Protein AF-A0A965EG98-F1 (afdb_monomer_lite)

Structure (mmCIF, N/CA/C/O backbone):
data_AF-A0A965EG98-F1
#
_entry.id   AF-A0A965EG98-F1
#
loop_
_atom_site.group_PDB
_atom_site.id
_atom_site.type_symbol
_atom_site.label_atom_id
_atom_site.label_alt_id
_atom_site.label_comp_id
_atom_site.label_asym_id
_atom_site.label_entity_id
_atom_site.label_seq_id
_atom_site.pdbx_PDB_ins_code
_atom_site.Cartn_x
_atom_site.Cartn_y
_atom_site.Cartn_z
_atom_site.occupancy
_atom_site.B_iso_or_equiv
_atom_site.auth_seq_id
_atom_site.auth_comp_id
_atom_si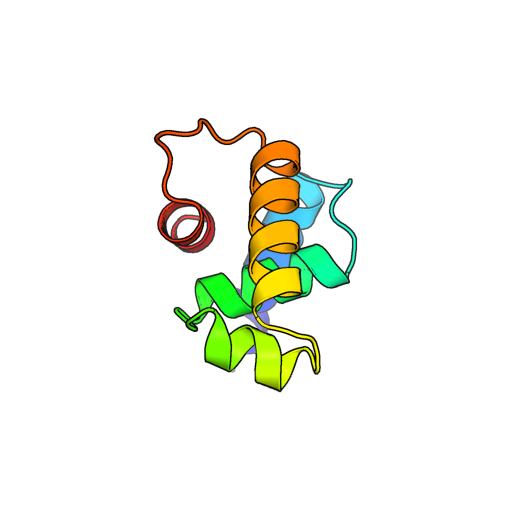te.auth_asym_id
_atom_site.auth_atom_id
_atom_site.pdbx_PDB_model_num
ATOM 1 N N . MET A 1 1 ? -12.774 -25.764 2.554 1.00 40.44 1 MET A N 1
ATOM 2 C CA . MET A 1 1 ? -13.533 -24.536 2.235 1.00 40.44 1 MET A CA 1
ATOM 3 C C . MET A 1 1 ? -13.084 -23.450 3.209 1.00 40.44 1 MET A C 1
ATOM 5 O O . MET A 1 1 ? -13.586 -23.413 4.320 1.00 40.44 1 MET A O 1
ATOM 9 N N . HIS A 1 2 ? -12.030 -22.689 2.892 1.00 40.03 2 HIS A N 1
ATOM 10 C CA . HIS A 1 2 ? -11.565 -21.602 3.781 1.00 40.03 2 HIS A CA 1
ATOM 11 C C . HIS A 1 2 ? -10.702 -20.539 3.082 1.00 40.03 2 HIS A C 1
ATOM 13 O O . HIS A 1 2 ? -10.041 -19.745 3.742 1.00 40.03 2 HIS A O 1
ATOM 19 N N . PHE A 1 3 ? -10.677 -20.524 1.746 1.00 44.38 3 PHE A N 1
ATOM 20 C CA . PHE A 1 3 ? -9.871 -19.555 1.001 1.00 44.38 3 PHE A CA 1
ATOM 21 C C . PHE A 1 3 ? -10.660 -18.266 0.715 1.00 44.38 3 PHE A C 1
ATOM 23 O O . PHE A 1 3 ? -10.100 -17.178 0.723 1.00 44.38 3 PHE A O 1
ATOM 30 N N . GLU A 1 4 ? -11.984 -18.355 0.556 1.00 47.00 4 GLU A N 1
ATOM 31 C CA . GLU A 1 4 ? -12.829 -17.205 0.195 1.00 47.00 4 GLU A CA 1
ATOM 32 C C . 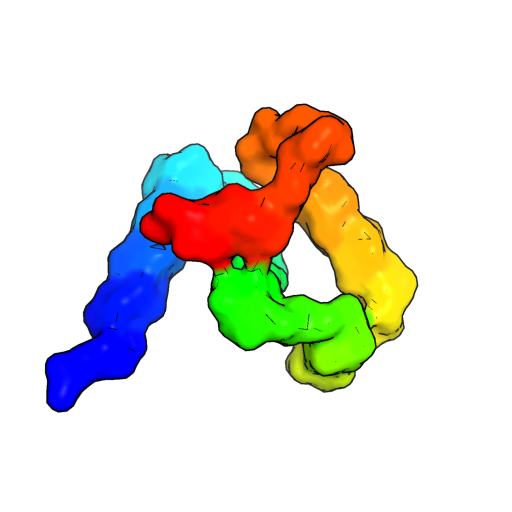GLU A 1 4 ? -13.289 -16.361 1.396 1.00 47.00 4 GLU A C 1
ATOM 34 O O . GLU A 1 4 ? -13.529 -15.163 1.242 1.00 47.00 4 GLU A O 1
ATOM 39 N N . GLN A 1 5 ? -13.380 -16.940 2.600 1.00 51.19 5 GLN A N 1
ATOM 40 C CA . GLN A 1 5 ? -13.846 -16.213 3.792 1.00 51.19 5 GLN A CA 1
ATOM 41 C C . GLN A 1 5 ? -12.803 -15.218 4.318 1.00 51.19 5 GLN A C 1
ATOM 43 O O . GLN A 1 5 ? -13.154 -14.086 4.636 1.00 51.19 5 GLN A O 1
ATOM 48 N N . VAL A 1 6 ? -11.520 -15.597 4.335 1.00 52.47 6 VAL A N 1
ATOM 49 C CA . VAL A 1 6 ? -10.433 -14.719 4.812 1.00 52.47 6 VAL A CA 1
ATOM 50 C C . VAL A 1 6 ? -10.234 -13.523 3.878 1.00 52.47 6 VAL A C 1
ATOM 52 O O . VAL A 1 6 ? -9.971 -12.411 4.331 1.00 52.47 6 VAL A O 1
ATOM 55 N N . HIS A 1 7 ? -10.397 -13.729 2.568 1.00 61.09 7 HIS A N 1
ATOM 56 C CA . HIS A 1 7 ? -10.336 -12.630 1.610 1.00 61.09 7 HIS A CA 1
ATOM 57 C C . HIS A 1 7 ? -11.542 -11.696 1.732 1.00 61.09 7 HIS A C 1
ATOM 59 O O . HIS A 1 7 ? -11.350 -10.482 1.681 1.00 61.09 7 HIS A O 1
ATOM 65 N N . ASN A 1 8 ? -12.754 -12.228 1.928 1.00 64.38 8 ASN A N 1
ATOM 66 C CA . ASN A 1 8 ? -13.942 -11.389 2.086 1.00 64.38 8 ASN A CA 1
ATOM 67 C C . ASN A 1 8 ? -13.853 -10.482 3.314 1.00 64.38 8 ASN A C 1
ATOM 69 O O . ASN A 1 8 ? -14.086 -9.288 3.167 1.00 64.38 8 ASN A O 1
ATOM 73 N N . ASP A 1 9 ? -13.447 -11.004 4.474 1.00 79.81 9 ASP A N 1
ATOM 74 C CA . ASP A 1 9 ? -13.372 -10.202 5.702 1.00 79.81 9 ASP A CA 1
ATOM 75 C C . ASP A 1 9 ? -12.361 -9.051 5.579 1.00 79.81 9 ASP A C 1
ATOM 77 O O . ASP A 1 9 ? -12.663 -7.903 5.888 1.00 79.81 9 ASP A O 1
ATOM 81 N N . PHE A 1 10 ? -11.193 -9.316 4.989 1.00 84.44 10 PHE A N 1
ATOM 82 C CA . PHE A 1 10 ? -10.186 -8.284 4.741 1.00 84.44 10 PHE A CA 1
ATOM 83 C C . PHE A 1 10 ? -10.687 -7.165 3.814 1.00 84.44 10 PHE A C 1
ATOM 85 O O . PHE A 1 10 ? -10.482 -5.978 4.086 1.00 84.44 10 PHE A O 1
ATOM 92 N N . PHE A 1 11 ? -11.328 -7.524 2.695 1.00 84.88 11 PHE A N 1
ATOM 93 C CA . PHE A 1 11 ? -11.868 -6.526 1.771 1.00 84.88 11 PHE A CA 1
ATOM 94 C C . PHE A 1 11 ? -13.055 -5.774 2.372 1.00 84.88 11 PHE A C 1
ATOM 96 O O . PHE A 1 11 ? -13.195 -4.582 2.098 1.00 84.88 11 PHE A O 1
ATOM 103 N N . ASP A 1 12 ? -13.883 -6.442 3.172 1.00 87.00 12 ASP A N 1
ATOM 104 C CA . ASP A 1 12 ? -15.012 -5.828 3.863 1.00 87.00 12 ASP A CA 1
ATOM 105 C C . ASP A 1 12 ? -14.532 -4.832 4.923 1.00 87.00 12 ASP A C 1
ATOM 107 O O . ASP A 1 12 ? -14.923 -3.668 4.888 1.00 87.00 12 ASP A O 1
ATOM 111 N N . GLN A 1 13 ? -13.559 -5.213 5.757 1.00 88.44 13 GLN A N 1
ATOM 112 C CA . GLN A 1 13 ? -12.918 -4.310 6.712 1.00 88.44 13 GLN A CA 1
ATOM 113 C C . GLN A 1 13 ? -12.282 -3.096 6.025 1.00 88.44 13 GLN A C 1
ATOM 115 O O . GLN A 1 13 ? -12.438 -1.968 6.498 1.00 88.44 13 GLN A O 1
ATOM 120 N N . LEU A 1 14 ? -11.579 -3.295 4.902 1.00 88.75 14 LEU A N 1
ATOM 121 C CA . LEU A 1 14 ? -10.992 -2.192 4.137 1.00 88.75 14 LEU A CA 1
ATOM 122 C C . LEU A 1 14 ? -12.052 -1.268 3.546 1.00 88.75 14 LEU A C 1
ATOM 124 O O . LEU A 1 14 ? -11.878 -0.057 3.606 1.00 88.75 14 LEU A O 1
ATOM 128 N N . LYS A 1 15 ? -13.134 -1.806 2.979 1.00 87.25 15 LYS A N 1
ATOM 129 C CA . LYS A 1 15 ? -14.228 -0.995 2.428 1.00 87.25 15 LYS A CA 1
ATOM 130 C C . LYS A 1 15 ? -15.006 -0.267 3.520 1.00 87.25 15 LYS A C 1
ATOM 132 O O . LYS A 1 15 ? -15.399 0.874 3.309 1.00 87.25 15 LYS A O 1
ATOM 137 N N . THR A 1 16 ? -15.189 -0.899 4.674 1.00 88.88 16 THR A N 1
ATOM 138 C CA . THR A 1 16 ? -15.886 -0.326 5.829 1.00 88.88 16 THR A CA 1
ATOM 139 C C . THR A 1 16 ? -15.063 0.787 6.478 1.00 88.88 16 THR A C 1
ATOM 141 O O . THR A 1 16 ? -15.596 1.860 6.746 1.00 88.88 16 THR A O 1
ATOM 144 N N . LYS A 1 17 ? -13.755 0.580 6.692 1.00 88.75 17 LYS A N 1
ATOM 145 C CA . LYS A 1 17 ? -12.859 1.603 7.266 1.00 88.75 17 LYS A CA 1
ATOM 146 C C . LYS A 1 17 ? -12.465 2.684 6.260 1.00 88.75 17 LYS A C 1
ATOM 148 O O . LYS A 1 17 ? -12.307 3.839 6.637 1.00 88.75 17 LYS A O 1
ATOM 153 N N . TYR A 1 18 ? -12.293 2.314 4.993 1.00 90.75 18 TYR A N 1
ATOM 154 C CA . TYR A 1 18 ? -11.779 3.187 3.939 1.00 90.75 18 TYR A CA 1
ATOM 155 C C . TYR A 1 18 ? -12.639 3.092 2.664 1.00 90.75 18 TYR A C 1
ATOM 157 O O . TYR A 1 18 ? -12.184 2.593 1.626 1.00 90.75 18 TYR A O 1
ATOM 165 N N . PRO A 1 19 ? -13.886 3.597 2.699 1.00 88.94 19 PRO A N 1
ATOM 166 C CA . PRO A 1 19 ? -14.823 3.511 1.573 1.00 88.94 19 PRO A CA 1
ATOM 167 C C . PRO A 1 19 ? -14.373 4.294 0.326 1.00 88.94 19 PRO A C 1
ATOM 169 O O . PRO A 1 19 ? -14.879 4.073 -0.771 1.00 88.94 19 PRO A O 1
ATOM 172 N N . HIS A 1 20 ? -13.395 5.194 0.459 1.00 89.31 20 HIS A N 1
ATOM 173 C CA . HIS A 1 20 ? -12.772 5.952 -0.636 1.00 89.31 20 HIS A CA 1
ATOM 174 C C . HIS A 1 20 ? -11.662 5.190 -1.380 1.00 89.31 20 HIS A C 1
ATOM 176 O O . HIS A 1 20 ? -11.076 5.721 -2.338 1.00 89.31 20 HIS A O 1
ATOM 182 N N . LEU A 1 21 ? -11.323 3.969 -0.951 1.00 90.31 21 LEU A N 1
ATOM 183 C CA . LEU A 1 21 ? -10.430 3.095 -1.708 1.00 90.31 21 LEU A CA 1
ATOM 184 C C . LEU A 1 21 ? -11.155 2.565 -2.942 1.00 90.31 21 LEU A C 1
ATOM 186 O O . LEU A 1 21 ? -12.190 1.908 -2.865 1.00 90.31 21 LEU A O 1
ATOM 190 N N . ASN A 1 22 ? -10.574 2.816 -4.107 1.00 90.00 22 ASN A N 1
ATOM 191 C CA . ASN A 1 22 ? -11.056 2.264 -5.363 1.00 90.00 22 ASN A CA 1
ATOM 192 C C . ASN A 1 22 ? -10.484 0.857 -5.598 1.00 90.00 22 ASN A C 1
ATOM 194 O O . ASN A 1 22 ? -9.538 0.421 -4.945 1.00 90.00 22 ASN A O 1
ATOM 198 N N . SER A 1 23 ? -11.035 0.130 -6.571 1.00 87.88 23 SER A N 1
ATOM 199 C CA . SER A 1 23 ? -10.678 -1.273 -6.831 1.00 87.88 23 SER A CA 1
ATOM 200 C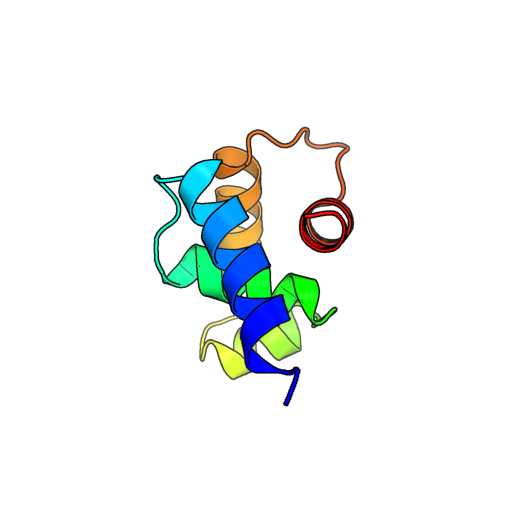 C . SER A 1 23 ? -9.178 -1.507 -7.055 1.00 87.88 23 SER A C 1
ATOM 202 O O . SER A 1 23 ? -8.660 -2.559 -6.686 1.00 87.88 23 SER A O 1
ATOM 204 N N . SER A 1 24 ? -8.460 -0.535 -7.627 1.00 88.56 24 SER A N 1
ATOM 205 C CA . SER A 1 24 ? -7.001 -0.609 -7.789 1.00 88.56 24 SER A CA 1
ATOM 206 C C . SER A 1 24 ? -6.250 -0.538 -6.459 1.00 88.56 24 SER A C 1
ATOM 208 O O . SER A 1 24 ? -5.262 -1.249 -6.291 1.00 88.56 24 SER A O 1
ATOM 210 N N . ASP A 1 25 ? -6.725 0.273 -5.512 1.00 91.19 25 ASP A N 1
ATOM 211 C CA . ASP A 1 25 ? -6.147 0.351 -4.169 1.00 91.19 25 ASP A CA 1
ATOM 212 C C . ASP A 1 25 ? -6.408 -0.938 -3.394 1.00 91.19 25 ASP A C 1
ATOM 214 O O . ASP A 1 25 ? -5.491 -1.482 -2.789 1.00 91.19 25 ASP A O 1
ATOM 218 N N . LEU A 1 26 ? -7.630 -1.474 -3.473 1.00 89.62 26 LEU A N 1
ATOM 219 C CA . LEU A 1 26 ? -7.980 -2.749 -2.843 1.00 89.62 26 LEU A CA 1
ATOM 220 C C . LEU A 1 26 ? -7.113 -3.893 -3.386 1.00 89.62 26 LEU A C 1
ATOM 222 O O . LEU A 1 26 ? -6.582 -4.686 -2.608 1.00 89.62 26 LEU A O 1
ATOM 226 N N . LYS A 1 27 ? -6.900 -3.948 -4.709 1.00 89.75 27 LYS A N 1
ATOM 227 C CA . LYS A 1 27 ? -5.954 -4.895 -5.319 1.00 89.75 27 LYS A CA 1
ATOM 228 C C . LY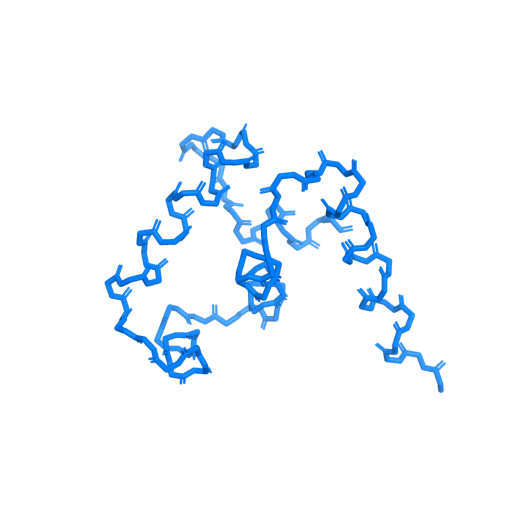S A 1 27 ? -4.544 -4.696 -4.775 1.00 89.75 27 LYS A C 1
ATOM 230 O O . LYS A 1 27 ? -3.913 -5.673 -4.393 1.00 89.75 27 LYS A O 1
ATOM 235 N N . LEU A 1 28 ? -4.059 -3.456 -4.697 1.00 91.75 28 LEU A N 1
ATOM 236 C CA . LEU A 1 28 ? -2.739 -3.174 -4.138 1.00 91.75 28 LEU A CA 1
ATOM 237 C C . LEU A 1 28 ? -2.635 -3.664 -2.685 1.00 91.75 28 LEU A C 1
ATOM 239 O O . LEU A 1 28 ? -1.670 -4.346 -2.359 1.00 91.75 28 LEU A O 1
ATOM 243 N N . CYS A 1 29 ? -3.632 -3.398 -1.839 1.00 91.25 29 CYS A N 1
ATOM 244 C CA . CYS A 1 29 ? -3.693 -3.910 -0.469 1.00 91.25 29 CYS A CA 1
ATOM 245 C C . CYS A 1 29 ? -3.630 -5.442 -0.426 1.00 91.25 29 CYS A C 1
ATOM 247 O O . CYS A 1 29 ? -2.851 -6.000 0.340 1.00 91.25 29 CYS A O 1
ATOM 249 N N . ALA A 1 30 ? -4.384 -6.133 -1.281 1.00 89.88 30 ALA A N 1
ATOM 250 C CA . ALA A 1 30 ? -4.347 -7.591 -1.352 1.00 89.88 30 ALA A CA 1
ATOM 251 C C . ALA A 1 30 ? -2.956 -8.116 -1.739 1.00 89.88 30 ALA A C 1
ATOM 253 O O . ALA A 1 30 ? -2.436 -9.029 -1.106 1.00 89.88 30 ALA A O 1
ATOM 254 N N . LEU A 1 31 ? -2.305 -7.497 -2.725 1.00 90.56 31 LEU A N 1
ATOM 255 C CA . LEU A 1 31 ? -0.953 -7.884 -3.129 1.00 90.56 31 LEU A CA 1
ATOM 256 C C . LEU A 1 31 ? 0.079 -7.610 -2.018 1.00 90.56 31 LEU A C 1
ATOM 258 O O . LEU A 1 31 ? 1.010 -8.389 -1.825 1.00 90.56 31 LEU A O 1
ATOM 262 N N . LEU A 1 32 ? -0.108 -6.538 -1.243 1.00 89.88 32 LEU A N 1
ATOM 263 C CA . LEU A 1 32 ? 0.718 -6.236 -0.069 1.00 89.88 32 LEU A CA 1
ATOM 264 C C . LEU A 1 32 ? 0.506 -7.245 1.066 1.00 89.88 32 LEU A C 1
ATOM 266 O O . LEU A 1 32 ? 1.483 -7.661 1.686 1.00 89.88 32 LEU A O 1
ATOM 270 N N . LYS A 1 33 ? -0.741 -7.671 1.306 1.00 88.50 33 LYS A N 1
ATOM 271 C CA . LYS A 1 33 ? -1.109 -8.731 2.264 1.00 88.50 33 LYS A CA 1
ATOM 272 C C . LYS A 1 33 ? -0.413 -10.052 1.919 1.00 88.50 33 LYS A C 1
ATOM 274 O O . LYS A 1 33 ? 0.057 -10.753 2.809 1.00 88.50 33 LYS A O 1
ATOM 279 N N . LEU A 1 34 ? -0.273 -10.345 0.624 1.00 88.44 34 LEU A N 1
ATOM 280 C CA . LEU A 1 34 ? 0.464 -11.500 0.097 1.00 88.44 34 LEU A CA 1
ATOM 281 C C . LEU A 1 34 ? 1.996 -11.360 0.197 1.00 88.44 34 LEU A C 1
ATOM 283 O O . LEU A 1 34 ? 2.717 -12.212 -0.314 1.00 88.44 34 LEU A O 1
ATOM 287 N N . LYS A 1 35 ? 2.505 -10.305 0.853 1.00 87.62 35 LYS A N 1
ATOM 288 C CA . LYS A 1 35 ? 3.939 -10.009 1.019 1.00 87.62 35 LYS A CA 1
ATOM 289 C C . LYS A 1 35 ? 4.698 -9.898 -0.308 1.00 87.62 35 LYS A C 1
ATOM 291 O O . LYS A 1 35 ? 5.891 -10.179 -0.363 1.00 87.62 35 LYS A O 1
ATOM 296 N N . LEU A 1 36 ? 4.019 -9.459 -1.368 1.00 90.25 36 LEU A N 1
ATOM 297 C CA . LEU A 1 36 ? 4.642 -9.268 -2.671 1.00 90.25 36 LEU A CA 1
ATOM 298 C C . LEU A 1 36 ? 5.469 -7.981 -2.715 1.00 90.25 36 LEU A C 1
ATOM 300 O O . LEU A 1 36 ? 5.086 -6.919 -2.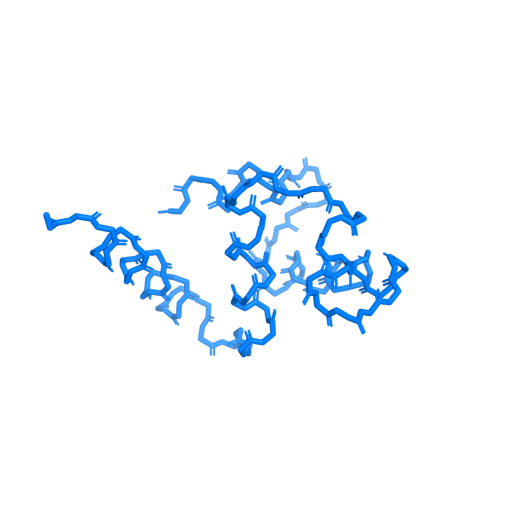204 1.00 90.25 36 LEU A O 1
ATOM 304 N N . ASP A 1 37 ? 6.608 -8.074 -3.389 1.00 90.19 37 ASP A N 1
ATOM 305 C CA . ASP A 1 37 ? 7.505 -6.952 -3.605 1.00 90.19 37 ASP A CA 1
ATOM 306 C C . ASP A 1 37 ? 7.051 -6.046 -4.750 1.00 90.19 37 ASP A C 1
ATOM 308 O O . ASP A 1 37 ? 6.256 -6.411 -5.611 1.00 90.19 37 ASP A O 1
ATOM 312 N N . THR A 1 38 ? 7.598 -4.829 -4.794 1.00 91.50 38 THR A N 1
ATOM 313 C CA . THR A 1 38 ? 7.213 -3.799 -5.782 1.00 91.50 38 THR A CA 1
ATOM 314 C C . THR A 1 38 ? 7.284 -4.301 -7.229 1.00 91.50 38 THR A C 1
ATOM 316 O O . THR A 1 38 ? 6.476 -3.884 -8.053 1.00 91.50 38 THR A O 1
ATOM 319 N N . LYS A 1 39 ? 8.255 -5.170 -7.541 1.00 92.00 39 LYS A N 1
ATOM 320 C CA . LYS A 1 39 ? 8.460 -5.741 -8.881 1.00 92.00 39 LYS A CA 1
ATOM 321 C C . LYS A 1 39 ? 7.402 -6.792 -9.233 1.00 92.00 39 LYS A C 1
ATOM 323 O O . LYS A 1 39 ? 6.882 -6.769 -10.346 1.00 92.00 39 LYS A O 1
ATOM 328 N N . GLU A 1 40 ? 7.040 -7.639 -8.274 1.00 93.88 40 GLU A N 1
ATOM 329 C CA . GLU A 1 40 ? 5.979 -8.638 -8.434 1.00 93.88 40 GLU A CA 1
ATOM 330 C C . GLU A 1 40 ? 4.628 -7.946 -8.622 1.00 93.88 40 GLU A C 1
ATOM 332 O O . GLU A 1 40 ? 3.906 -8.212 -9.579 1.00 93.88 40 GLU A O 1
ATOM 337 N N . ILE A 1 41 ? 4.336 -6.956 -7.773 1.00 93.31 41 ILE A N 1
ATOM 338 C CA . ILE A 1 41 ? 3.129 -6.129 -7.873 1.00 93.31 41 ILE A CA 1
ATOM 339 C C . ILE A 1 41 ? 3.060 -5.430 -9.235 1.00 93.31 41 ILE A C 1
ATOM 341 O O . ILE A 1 41 ? 2.007 -5.421 -9.863 1.00 93.31 41 ILE A O 1
ATOM 345 N N . ALA A 1 42 ? 4.173 -4.854 -9.697 1.00 94.44 42 ALA A N 1
ATOM 346 C CA . ALA A 1 42 ? 4.260 -4.187 -10.994 1.00 94.44 42 ALA A CA 1
ATOM 347 C C . ALA A 1 42 ? 3.918 -5.141 -12.146 1.00 94.44 42 ALA A C 1
ATOM 349 O O . ALA A 1 42 ? 3.105 -4.795 -13.001 1.00 94.44 42 ALA A O 1
ATOM 350 N N . SER A 1 43 ? 4.475 -6.355 -12.117 1.00 94.69 43 SER A N 1
ATOM 351 C CA . SER A 1 43 ? 4.217 -7.385 -13.127 1.00 94.69 43 SER A CA 1
ATOM 352 C C . SER A 1 43 ? 2.755 -7.837 -13.115 1.00 94.69 43 SER A C 1
ATOM 354 O O . SER A 1 43 ? 2.117 -7.871 -14.161 1.00 94.69 43 SER A O 1
ATOM 356 N N . ILE A 1 44 ? 2.185 -8.095 -11.934 1.00 92.75 44 ILE A N 1
ATOM 357 C CA . ILE A 1 44 ? 0.787 -8.539 -11.787 1.00 92.75 44 ILE A CA 1
ATOM 358 C C . ILE A 1 44 ? -0.199 -7.445 -12.204 1.00 92.75 44 ILE A C 1
ATOM 360 O O . ILE A 1 44 ? -1.210 -7.714 -12.847 1.00 92.75 44 ILE A O 1
ATOM 364 N N . MET A 1 45 ? 0.079 -6.196 -11.830 1.00 90.88 45 MET A N 1
ATOM 365 C CA . MET A 1 45 ? -0.756 -5.052 -12.195 1.00 90.88 45 MET A CA 1
ATOM 366 C C . MET A 1 45 ? -0.498 -4.563 -13.627 1.00 90.88 45 MET A C 1
ATOM 368 O O . MET A 1 45 ? -1.196 -3.657 -14.075 1.00 90.88 45 MET A O 1
ATOM 372 N N . ASN A 1 46 ? 0.477 -5.149 -14.332 1.00 93.50 46 ASN A N 1
ATOM 373 C CA . ASN A 1 46 ? 0.920 -4.759 -15.668 1.00 93.50 46 ASN A CA 1
ATOM 374 C C . ASN A 1 46 ? 1.237 -3.251 -15.774 1.00 93.50 46 ASN A C 1
ATOM 376 O O . ASN A 1 46 ? 0.825 -2.564 -16.710 1.00 93.50 46 ASN A O 1
ATOM 380 N N . ILE A 1 47 ? 1.943 -2.722 -14.770 1.00 92.75 47 ILE A N 1
ATOM 381 C CA . ILE A 1 47 ? 2.373 -1.319 -14.679 1.00 92.75 47 ILE A CA 1
ATOM 382 C C . ILE A 1 47 ? 3.852 -1.232 -14.312 1.00 92.75 47 ILE A C 1
ATOM 384 O O . ILE A 1 47 ? 4.445 -2.174 -13.801 1.00 92.75 47 ILE A O 1
ATOM 388 N N . SER A 1 48 ? 4.452 -0.058 -14.488 1.00 95.19 48 SER A N 1
ATOM 389 C CA . SER A 1 48 ? 5.839 0.167 -14.084 1.00 95.19 48 SER A CA 1
ATOM 390 C C . SER A 1 48 ? 6.017 0.134 -12.554 1.00 95.19 48 SER A C 1
ATOM 392 O O . SER A 1 48 ? 5.163 0.636 -11.815 1.00 95.19 48 SER A O 1
ATOM 394 N N . PRO A 1 49 ? 7.174 -0.326 -12.037 1.00 93.75 49 PRO A N 1
ATOM 395 C CA . PRO A 1 49 ? 7.473 -0.304 -10.600 1.00 93.75 49 PRO A CA 1
ATOM 396 C C . PRO A 1 49 ? 7.460 1.114 -10.007 1.00 93.75 49 PRO A C 1
ATOM 398 O O . PRO A 1 49 ? 7.155 1.296 -8.828 1.00 93.75 49 PRO A O 1
ATOM 401 N N . GLN A 1 50 ? 7.735 2.139 -10.821 1.00 94.06 50 GLN A N 1
ATOM 402 C CA . GLN A 1 50 ? 7.569 3.544 -10.439 1.00 94.06 50 GLN A CA 1
ATOM 403 C C . GLN A 1 50 ? 6.105 3.864 -10.090 1.00 94.06 50 GLN A C 1
ATOM 405 O O . GLN A 1 50 ? 5.835 4.478 -9.058 1.00 94.06 50 GLN A O 1
ATOM 410 N N . SER A 1 51 ? 5.158 3.390 -10.904 1.00 93.62 51 SER A N 1
ATOM 411 C CA . SER A 1 51 ? 3.721 3.569 -10.688 1.00 93.62 51 SER A CA 1
ATOM 412 C C . SER A 1 51 ? 3.259 2.882 -9.406 1.00 93.62 51 SER A C 1
ATOM 414 O O . SER A 1 51 ? 2.469 3.458 -8.664 1.00 93.62 51 SER A O 1
ATOM 416 N N . VAL A 1 52 ? 3.819 1.712 -9.075 1.00 93.88 52 VAL A N 1
ATOM 417 C CA . VAL A 1 52 ? 3.556 1.035 -7.792 1.00 93.88 52 VAL A CA 1
ATOM 418 C C . VAL A 1 52 ? 4.036 1.876 -6.606 1.00 93.88 52 VAL A C 1
ATOM 420 O O . VAL A 1 52 ? 3.321 1.993 -5.612 1.00 93.88 52 VAL A O 1
ATOM 423 N N . LYS A 1 53 ? 5.217 2.509 -6.688 1.00 92.50 53 LYS A N 1
ATOM 424 C CA . LYS A 1 53 ? 5.704 3.414 -5.626 1.00 92.50 53 LYS A CA 1
ATOM 425 C C . LYS A 1 53 ? 4.758 4.600 -5.419 1.00 92.50 53 LYS A C 1
ATOM 427 O O . LYS A 1 53 ? 4.434 4.931 -4.278 1.00 92.50 53 LYS A O 1
ATOM 432 N N . VAL A 1 54 ? 4.284 5.207 -6.508 1.00 93.00 54 VAL A N 1
ATOM 433 C CA . VAL A 1 54 ? 3.305 6.305 -6.453 1.00 93.00 54 VAL A CA 1
ATOM 434 C C . VAL A 1 54 ? 1.981 5.821 -5.862 1.00 93.00 54 VAL A C 1
ATOM 436 O O . VAL A 1 54 ? 1.438 6.478 -4.975 1.00 93.00 54 VAL A O 1
ATOM 439 N N . ALA A 1 55 ? 1.488 4.656 -6.288 1.00 92.06 55 ALA A N 1
ATOM 440 C CA . ALA A 1 55 ? 0.271 4.055 -5.755 1.00 92.06 55 ALA A CA 1
ATOM 441 C C . ALA A 1 55 ? 0.393 3.763 -4.250 1.00 92.06 55 ALA A C 1
ATOM 443 O O . ALA A 1 55 ? -0.491 4.144 -3.495 1.00 92.06 55 ALA A O 1
ATOM 444 N N . ARG A 1 56 ? 1.524 3.215 -3.780 1.00 91.12 56 ARG A N 1
ATOM 445 C CA . ARG A 1 56 ? 1.812 3.032 -2.343 1.00 91.12 56 ARG A CA 1
ATOM 446 C C . ARG A 1 56 ? 1.802 4.349 -1.567 1.00 91.12 56 ARG A C 1
ATOM 448 O O . ARG A 1 56 ? 1.270 4.398 -0.463 1.00 91.12 56 ARG A O 1
ATOM 455 N N . SER A 1 57 ? 2.381 5.413 -2.124 1.00 91.31 57 SER A N 1
ATOM 456 C CA . SER A 1 57 ? 2.379 6.736 -1.487 1.00 91.31 57 SER A CA 1
ATOM 457 C C . SER A 1 57 ? 0.964 7.312 -1.372 1.00 91.31 57 SER A C 1
ATOM 459 O O . SER A 1 57 ? 0.582 7.801 -0.311 1.00 91.31 57 SER A O 1
ATOM 461 N N . ARG A 1 58 ? 0.157 7.196 -2.435 1.00 91.50 58 ARG A N 1
ATOM 462 C CA . ARG A 1 58 ? -1.255 7.606 -2.424 1.00 91.50 58 ARG A CA 1
ATOM 463 C C . ARG A 1 58 ? -2.070 6.771 -1.442 1.00 91.50 58 ARG A C 1
ATOM 465 O O . ARG A 1 58 ? -2.825 7.337 -0.661 1.00 91.50 58 ARG A O 1
ATOM 472 N N . LEU A 1 59 ? -1.867 5.456 -1.443 1.00 91.94 59 LEU A N 1
ATOM 473 C CA . LEU A 1 59 ? -2.537 4.529 -0.543 1.00 91.94 59 LEU A CA 1
ATOM 474 C C . LEU A 1 59 ? -2.237 4.863 0.922 1.00 91.94 59 LEU A C 1
ATOM 476 O O . LEU A 1 59 ? -3.165 4.937 1.711 1.00 91.94 59 LEU A O 1
ATOM 480 N N . ARG A 1 60 ? -0.981 5.170 1.280 1.00 90.56 60 ARG A N 1
ATOM 481 C CA . ARG A 1 60 ? -0.639 5.638 2.638 1.00 90.56 60 ARG A CA 1
ATOM 482 C C . ARG A 1 60 ? -1.435 6.870 3.052 1.00 90.56 60 ARG A C 1
ATOM 484 O O . ARG A 1 60 ? -1.970 6.881 4.150 1.00 90.56 60 ARG A O 1
ATOM 491 N N . LYS A 1 61 ? -1.548 7.871 2.170 1.00 89.94 61 LYS A N 1
ATOM 492 C CA . LYS A 1 61 ? -2.353 9.072 2.445 1.00 89.94 61 LYS A CA 1
ATOM 493 C C . LYS A 1 61 ? -3.831 8.739 2.626 1.00 89.94 61 LYS A C 1
ATOM 495 O O . LYS A 1 61 ? -4.463 9.285 3.515 1.00 89.94 61 LYS A O 1
ATOM 500 N N . LYS A 1 62 ? -4.373 7.836 1.804 1.00 91.06 62 LYS A N 1
ATOM 501 C CA . LYS A 1 62 ? -5.766 7.384 1.923 1.00 91.06 62 LYS A CA 1
ATOM 502 C C . LYS A 1 62 ? -6.022 6.596 3.206 1.00 91.06 62 LYS A C 1
ATOM 504 O O . LYS A 1 62 ? -7.110 6.694 3.746 1.00 91.06 62 LYS A O 1
ATOM 509 N N . LEU A 1 63 ? -5.047 5.822 3.666 1.00 90.25 63 LEU A N 1
ATOM 510 C CA . LEU A 1 63 ? -5.128 5.065 4.914 1.00 90.25 63 LEU A CA 1
ATOM 511 C C . LEU A 1 63 ? -4.775 5.911 6.147 1.00 90.25 63 LEU A C 1
ATOM 513 O O . LEU A 1 63 ? -4.737 5.367 7.246 1.00 90.25 63 LEU A O 1
ATOM 517 N N . GLU A 1 64 ? -4.482 7.203 5.953 1.00 88.94 64 GLU A N 1
ATOM 518 C CA . GLU A 1 64 ? -4.089 8.146 7.007 1.00 88.94 64 GLU A CA 1
ATOM 519 C C . GLU A 1 64 ? -2.895 7.645 7.838 1.00 88.94 64 GLU A C 1
ATOM 521 O O . GLU A 1 64 ? -2.791 7.875 9.040 1.00 88.94 64 GLU A O 1
ATOM 526 N N . LEU A 1 65 ? -1.970 6.940 7.178 1.00 88.38 65 LEU A N 1
ATOM 527 C CA . LEU A 1 65 ? -0.779 6.390 7.817 1.00 88.38 65 LEU A CA 1
ATOM 528 C C . LEU A 1 65 ? 0.329 7.433 7.905 1.00 88.38 65 LEU A C 1
ATOM 530 O O . LEU A 1 65 ? 0.664 8.092 6.914 1.00 88.38 65 LEU A O 1
ATOM 534 N N . ASP A 1 66 ? 0.960 7.493 9.074 1.00 85.69 66 ASP A N 1
ATOM 535 C CA . ASP A 1 66 ? 2.137 8.321 9.293 1.00 85.69 66 ASP A CA 1
ATOM 536 C C . ASP A 1 66 ? 3.322 7.860 8.423 1.00 85.69 66 ASP A C 1
ATOM 538 O O . ASP A 1 66 ? 3.446 6.687 8.056 1.00 85.69 66 ASP A O 1
ATOM 542 N N . LEU A 1 67 ? 4.231 8.783 8.102 1.00 76.44 67 LEU A N 1
ATOM 543 C CA . LEU A 1 67 ? 5.436 8.510 7.309 1.00 76.44 67 LEU A CA 1
ATOM 544 C C . LEU A 1 67 ? 6.335 7.437 7.937 1.00 76.44 67 LEU A C 1
ATOM 546 O O . LEU A 1 67 ? 7.029 6.716 7.216 1.00 76.44 67 LEU A O 1
ATOM 550 N N . THR A 1 68 ? 6.300 7.325 9.262 1.00 81.62 68 THR A N 1
ATOM 551 C CA . THR A 1 68 ? 7.034 6.319 10.038 1.00 81.62 68 THR A CA 1
ATOM 552 C C . THR A 1 68 ? 6.365 4.941 10.021 1.00 81.62 68 THR A C 1
ATOM 554 O O . THR A 1 68 ? 7.008 3.934 10.320 1.00 81.62 68 THR A O 1
ATOM 557 N N . SER A 1 69 ? 5.093 4.862 9.619 1.00 83.88 69 SER A N 1
ATOM 558 C CA . SER A 1 69 ? 4.317 3.624 9.641 1.00 83.88 69 SER A CA 1
ATOM 559 C C . SER A 1 69 ? 4.588 2.743 8.422 1.00 83.88 69 SER A C 1
ATOM 561 O O . SER A 1 69 ? 4.577 3.166 7.259 1.00 83.88 69 SER A O 1
ATOM 563 N N . ASN A 1 70 ? 4.794 1.450 8.677 1.00 86.25 70 ASN A N 1
ATOM 564 C CA . ASN A 1 70 ? 5.014 0.479 7.617 1.00 86.25 70 ASN A CA 1
ATOM 565 C C . ASN A 1 70 ? 3.677 0.025 7.013 1.00 86.25 70 ASN A C 1
ATOM 567 O O . ASN A 1 70 ? 2.958 -0.780 7.599 1.00 86.25 70 ASN A O 1
ATOM 571 N N . LEU A 1 71 ? 3.379 0.514 5.804 1.00 87.31 71 LEU A N 1
ATOM 572 C CA . LEU A 1 71 ? 2.175 0.155 5.041 1.00 87.31 71 LEU A CA 1
ATOM 573 C C . LEU A 1 71 ? 1.950 -1.363 4.955 1.00 87.31 71 LEU A C 1
ATOM 575 O O . LEU A 1 71 ? 0.834 -1.820 5.162 1.00 87.31 71 LEU A O 1
ATOM 579 N N . SER A 1 72 ? 2.985 -2.150 4.650 1.00 85.69 72 SER A N 1
ATOM 580 C CA . SER A 1 72 ? 2.832 -3.601 4.496 1.00 85.69 72 SER A CA 1
ATOM 581 C C . SER A 1 72 ? 2.478 -4.275 5.825 1.00 85.69 72 SER A C 1
ATOM 583 O O . SER A 1 72 ? 1.642 -5.177 5.851 1.00 85.69 72 SER A O 1
ATOM 585 N N . ALA A 1 73 ? 3.076 -3.816 6.930 1.00 87.25 73 ALA A N 1
ATOM 586 C CA . ALA A 1 73 ? 2.755 -4.315 8.266 1.00 87.25 73 ALA A CA 1
ATOM 587 C C . ALA A 1 73 ? 1.316 -3.957 8.659 1.00 87.25 73 ALA A C 1
ATOM 589 O O . ALA A 1 73 ? 0.571 -4.835 9.083 1.00 87.25 73 ALA A O 1
ATOM 590 N N . PHE A 1 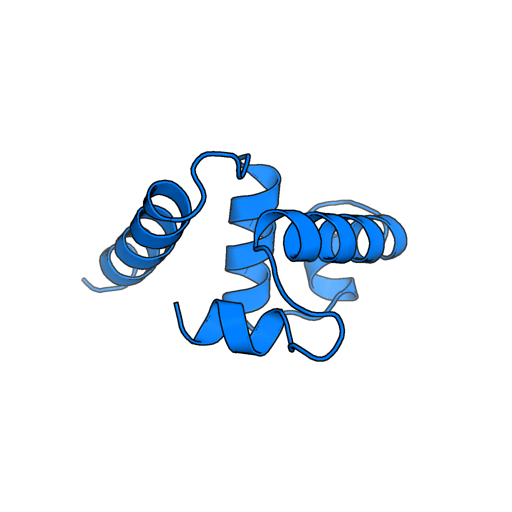74 ? 0.906 -2.709 8.416 1.00 89.81 74 PHE A N 1
ATOM 591 C CA . PHE A 1 74 ? -0.457 -2.244 8.664 1.00 89.81 74 PHE A CA 1
ATOM 592 C C . PHE A 1 74 ? -1.493 -3.091 7.916 1.00 89.81 74 PHE A C 1
ATOM 594 O O . PHE A 1 74 ? -2.404 -3.638 8.523 1.00 89.81 74 PHE A O 1
ATOM 601 N N . ILE A 1 75 ? -1.299 -3.288 6.609 1.00 89.00 75 ILE A N 1
ATOM 602 C CA . ILE A 1 75 ? -2.183 -4.120 5.781 1.00 89.00 75 ILE A CA 1
ATOM 603 C C . ILE A 1 75 ? -2.210 -5.582 6.249 1.00 89.00 75 ILE A C 1
ATOM 605 O O . ILE A 1 75 ? -3.237 -6.248 6.149 1.00 89.00 75 ILE A O 1
ATOM 609 N N . THR A 1 76 ? -1.096 -6.098 6.773 1.00 86.19 76 THR A N 1
ATOM 610 C CA . THR A 1 76 ? -1.046 -7.464 7.315 1.00 86.19 76 THR A CA 1
ATOM 611 C C . THR A 1 76 ? -1.904 -7.609 8.575 1.00 86.19 76 THR A C 1
ATOM 613 O O . THR A 1 76 ? -2.475 -8.682 8.772 1.00 86.19 76 THR A O 1
ATOM 616 N N . GLN A 1 77 ? -2.025 -6.546 9.376 1.00 84.75 77 GLN A N 1
ATOM 617 C CA . GLN A 1 77 ? -2.770 -6.512 10.639 1.00 84.75 77 GLN A CA 1
ATOM 618 C C . GLN A 1 77 ? -4.277 -6.234 10.507 1.00 84.75 77 GLN A C 1
ATOM 620 O O . GLN A 1 77 ? -4.981 -6.399 11.500 1.00 84.75 77 GLN A O 1
ATOM 625 N N . ILE A 1 78 ? -4.762 -5.819 9.331 1.00 81.56 78 ILE A N 1
ATOM 626 C CA . ILE A 1 78 ? -6.206 -5.747 9.020 1.00 81.56 78 ILE A CA 1
ATOM 627 C C . ILE A 1 78 ? -6.736 -7.154 8.788 1.00 81.56 78 ILE A C 1
ATOM 629 O O . ILE A 1 78 ? -7.730 -7.542 9.428 1.00 81.56 78 ILE A O 1
#

Radius of gyration: 12.24 Å; chains: 1; bounding box: 24×34×26 Å

Sequence (78 aa):
MHFEQVHNDFFDQLKTKYPHLNSSDLKLCALLKLKLDTKEIASIMNISPQSVKVARSRLRKKLELDLTSNLSAFITQI

pLDDT: mean 85.41, std 12.68, range [40.03, 95.19]

Secondary structure (DSSP, 8-state):
--HHHHHHHHHHHHHHH-TT--HHHHHHHHHHHTT--HHHHHHHTTS-HHHHHHHHHHHHHHTT--TTS-HHHHHHH-

Foldseek 3Di:
DPPVPVLVVLLVVCCVLQVVDDPLLSLLLVCLLVVDDLVRSCVVVVHDSVVNVVSLVVSCVSNVHDPPDDSSVVSNVD